Protein AF-A0A2V9HMX5-F1 (afdb_monomer_lite)

Radius of gyr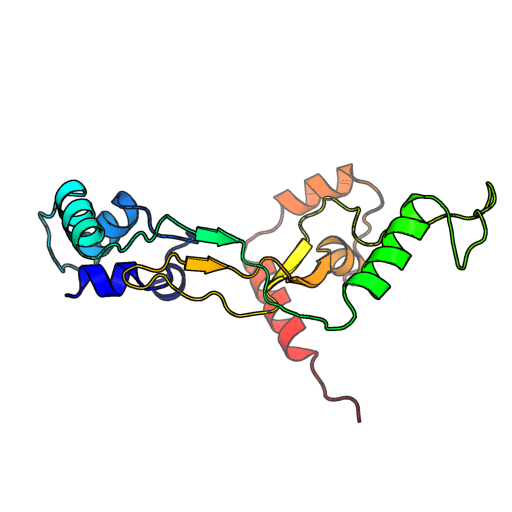ation: 23.07 Å; chains: 1; bounding box: 50×45×62 Å

Structure (mmCIF, N/CA/C/O backbone):
data_AF-A0A2V9HMX5-F1
#
_entry.id   AF-A0A2V9HMX5-F1
#
loop_
_atom_site.group_PDB
_atom_site.id
_atom_site.type_symbol
_atom_site.label_atom_id
_atom_site.label_alt_id
_atom_site.label_comp_id
_atom_site.label_asym_id
_atom_site.label_entity_id
_atom_site.label_seq_id
_atom_site.pdbx_PDB_ins_code
_atom_site.Cartn_x
_atom_site.Cartn_y
_atom_site.Cartn_z
_atom_site.occupancy
_atom_site.B_iso_or_equiv
_atom_site.auth_seq_id
_atom_site.auth_comp_id
_atom_site.auth_asym_id
_atom_site.auth_atom_id
_atom_site.pdbx_PDB_model_num
ATOM 1 N N . MET A 1 1 ? -20.541 -5.954 16.315 1.00 63.75 1 MET A N 1
ATOM 2 C CA . MET A 1 1 ? -20.758 -5.490 14.924 1.00 63.75 1 MET A CA 1
ATOM 3 C C . MET A 1 1 ? -19.915 -4.265 14.569 1.00 63.75 1 MET A C 1
ATOM 5 O O . MET A 1 1 ? -19.175 -4.329 13.599 1.00 63.75 1 MET A O 1
ATOM 9 N N . GLN A 1 2 ? -19.938 -3.185 15.357 1.00 82.38 2 GLN A N 1
ATOM 10 C CA . GLN A 1 2 ? -19.305 -1.912 14.967 1.00 82.38 2 GLN A CA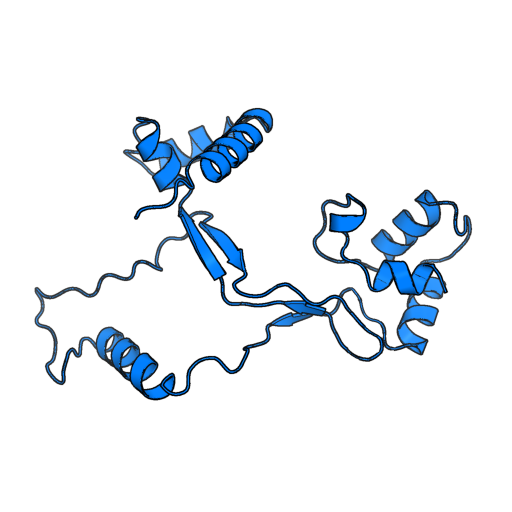 1
ATOM 11 C C . GLN A 1 2 ? -17.765 -1.933 14.898 1.00 82.38 2 GLN A C 1
ATOM 13 O O . GLN A 1 2 ? -17.194 -1.386 13.963 1.00 82.38 2 GLN A O 1
ATOM 18 N N . VAL A 1 3 ? -17.084 -2.644 15.808 1.00 85.56 3 VAL A N 1
ATOM 19 C CA . VAL A 1 3 ? -15.610 -2.794 15.782 1.00 85.56 3 VAL A CA 1
ATOM 20 C C . VAL A 1 3 ? -15.120 -3.462 14.490 1.00 85.56 3 VAL A C 1
ATOM 22 O O . VAL A 1 3 ? -14.138 -3.026 13.898 1.00 85.56 3 VAL A O 1
ATOM 25 N N . LYS A 1 4 ? -15.833 -4.494 14.023 1.00 87.75 4 LYS A N 1
ATOM 26 C CA . LYS A 1 4 ? -15.512 -5.221 12.785 1.00 87.75 4 LYS A CA 1
ATOM 27 C C . LYS A 1 4 ? -15.710 -4.334 11.550 1.00 87.75 4 LYS A C 1
ATOM 29 O O . LYS A 1 4 ? -14.880 -4.358 10.651 1.00 87.75 4 LYS A O 1
ATOM 34 N N . ALA A 1 5 ? -16.750 -3.497 11.540 1.00 87.25 5 ALA A N 1
ATOM 35 C CA . ALA A 1 5 ? -16.976 -2.532 10.465 1.00 87.25 5 ALA A CA 1
ATOM 36 C C . ALA A 1 5 ? -15.841 -1.497 10.366 1.00 87.25 5 ALA A C 1
ATOM 38 O O . ALA A 1 5 ? -15.332 -1.258 9.276 1.00 87.25 5 ALA A O 1
ATOM 39 N N . ILE A 1 6 ? -15.384 -0.952 11.501 1.00 88.81 6 ILE A N 1
ATOM 40 C CA . ILE A 1 6 ? -14.250 -0.009 11.547 1.00 88.81 6 ILE A CA 1
ATOM 41 C C . ILE A 1 6 ? -12.959 -0.682 11.058 1.00 88.81 6 ILE A C 1
ATOM 43 O O . ILE A 1 6 ? -12.192 -0.089 10.304 1.00 88.81 6 ILE A O 1
ATOM 47 N N . ALA A 1 7 ? -12.733 -1.940 11.441 1.00 88.94 7 ALA A N 1
ATOM 48 C CA . ALA A 1 7 ? -11.577 -2.721 11.004 1.00 88.94 7 ALA A CA 1
ATOM 49 C C . ALA A 1 7 ? -11.528 -2.931 9.475 1.00 88.94 7 ALA A C 1
ATOM 51 O O . ALA A 1 7 ? -10.442 -3.036 8.901 1.00 88.94 7 ALA A O 1
ATOM 52 N N . CYS A 1 8 ? -12.692 -2.974 8.823 1.00 87.94 8 CYS A N 1
ATOM 53 C CA . CYS A 1 8 ? -12.845 -3.092 7.371 1.00 87.94 8 CYS A CA 1
ATOM 54 C C . CYS A 1 8 ? -12.879 -1.733 6.644 1.00 87.94 8 CYS A C 1
ATOM 56 O O . CYS A 1 8 ? -13.122 -1.694 5.436 1.00 87.94 8 CYS A O 1
ATOM 58 N N . GLU A 1 9 ? -12.628 -0.628 7.349 1.00 87.62 9 GLU A N 1
ATOM 59 C CA . GLU A 1 9 ? -12.599 0.724 6.796 1.00 87.62 9 GLU A CA 1
ATOM 60 C C . GLU A 1 9 ? -11.160 1.247 6.659 1.00 87.62 9 GLU A C 1
ATOM 62 O O . GLU A 1 9 ? -10.259 0.862 7.412 1.00 87.62 9 GLU A O 1
ATOM 67 N N . PHE A 1 10 ? -10.918 2.143 5.699 1.00 86.38 10 PHE A N 1
ATOM 68 C CA . PHE A 1 10 ? -9.613 2.796 5.578 1.00 86.38 10 PHE A CA 1
ATOM 69 C C . PHE A 1 10 ? -9.400 3.806 6.711 1.00 86.38 10 PHE A C 1
ATOM 71 O O . PHE A 1 10 ? -10.251 4.678 6.896 1.00 86.38 10 PHE A O 1
ATOM 78 N N . PRO A 1 11 ? -8.244 3.800 7.404 1.00 88.69 11 PRO A N 1
ATOM 79 C CA . PRO A 1 11 ? -8.015 4.754 8.489 1.00 88.69 11 PRO A CA 1
ATOM 80 C C . PRO A 1 11 ? -8.088 6.224 8.051 1.00 88.69 11 PRO A C 1
ATOM 82 O O . PRO A 1 11 ? -8.538 7.083 8.805 1.00 88.69 11 PRO A O 1
ATOM 85 N N . SER A 1 12 ? -7.737 6.522 6.798 1.00 86.12 12 SER A N 1
ATOM 86 C CA . SER A 1 12 ? -7.855 7.870 6.235 1.00 86.12 12 SER A CA 1
ATOM 87 C C . SER A 1 12 ? -9.296 8.391 6.188 1.00 86.12 12 SER A C 1
ATOM 89 O O . SER A 1 12 ? -9.500 9.599 6.271 1.00 86.12 12 SER A O 1
ATOM 91 N N . ARG A 1 13 ? -10.305 7.512 6.097 1.00 85.38 13 ARG A N 1
ATOM 92 C CA . ARG A 1 13 ? -11.726 7.906 6.126 1.00 85.38 13 ARG A CA 1
ATOM 93 C C . ARG A 1 13 ? -12.200 8.321 7.515 1.00 85.38 13 ARG A C 1
ATOM 95 O O . ARG A 1 13 ? -13.185 9.040 7.613 1.00 85.38 13 ARG A O 1
ATOM 102 N N . VAL A 1 14 ? -11.480 7.925 8.563 1.00 83.31 14 VAL A N 1
ATOM 103 C CA . VAL A 1 14 ? -11.732 8.357 9.947 1.00 83.31 14 VAL A CA 1
ATOM 104 C C . VAL A 1 14 ? -10.713 9.397 10.432 1.00 83.31 14 VAL A C 1
ATOM 106 O O . VAL A 1 14 ? -10.593 9.639 11.629 1.00 83.31 14 VAL A O 1
ATOM 109 N N . GLY A 1 15 ? -9.960 10.011 9.509 1.00 83.81 15 GLY A N 1
ATOM 110 C CA . GLY A 1 15 ? -8.994 11.072 9.814 1.00 83.81 15 GLY A CA 1
ATOM 111 C C . GLY A 1 15 ? -7.684 10.595 10.449 1.00 83.81 15 GLY A C 1
ATOM 112 O O . GLY A 1 15 ? -6.895 11.420 10.904 1.00 83.81 15 GLY A O 1
ATOM 113 N N . ALA A 1 16 ? -7.423 9.286 10.484 1.00 86.38 16 ALA A N 1
ATOM 114 C CA . ALA A 1 16 ? -6.183 8.759 11.034 1.00 86.38 16 ALA A CA 1
ATOM 115 C C . ALA A 1 16 ? -5.010 8.893 10.036 1.00 86.38 16 ALA A C 1
ATOM 117 O O . ALA A 1 16 ? -5.194 8.677 8.834 1.00 86.38 16 ALA A O 1
ATOM 118 N N . PRO A 1 17 ? -3.786 9.208 10.508 1.00 84.75 17 PRO A N 1
ATOM 119 C CA . PRO A 1 17 ? -2.634 9.482 9.642 1.00 84.75 17 PRO A CA 1
ATOM 120 C C . PRO A 1 17 ? -1.945 8.220 9.099 1.00 84.75 17 PRO A C 1
ATOM 122 O O . PRO A 1 17 ? -1.015 8.314 8.298 1.00 84.75 17 PRO A O 1
ATOM 125 N N . PHE A 1 18 ? -2.355 7.033 9.542 1.00 85.38 18 PHE A N 1
ATOM 126 C CA . PHE A 1 18 ? -1.764 5.763 9.132 1.00 85.38 18 PHE A CA 1
ATOM 127 C C . PHE A 1 18 ? -2.524 5.125 7.967 1.00 85.38 18 PHE A C 1
ATOM 129 O O . PHE A 1 18 ? -3.698 5.369 7.719 1.00 85.38 18 PHE A O 1
ATOM 136 N N . SER A 1 19 ? -1.826 4.274 7.216 1.00 82.25 19 SER A N 1
ATOM 137 C CA . SER A 1 19 ? -2.388 3.619 6.026 1.00 82.25 19 SER A CA 1
ATOM 138 C C . SER A 1 19 ? -3.241 2.389 6.343 1.00 82.25 19 SER A C 1
ATOM 140 O O . SER A 1 19 ? -4.014 1.952 5.492 1.00 82.25 19 SER A O 1
ATOM 142 N N . ARG A 1 20 ? -3.085 1.811 7.538 1.00 86.00 20 ARG A N 1
ATOM 143 C CA . ARG A 1 20 ? -3.696 0.542 7.950 1.00 86.00 20 ARG A CA 1
ATOM 144 C C . ARG A 1 20 ? -3.896 0.497 9.458 1.00 86.00 20 ARG A C 1
ATOM 146 O O . ARG A 1 20 ? -3.155 1.156 10.174 1.00 86.00 20 ARG A O 1
ATOM 153 N N . TRP A 1 21 ? -4.835 -0.324 9.914 1.00 90.25 21 TRP A N 1
ATOM 154 C CA . TRP A 1 21 ? -5.048 -0.570 11.337 1.00 90.25 21 TRP A CA 1
ATOM 155 C C . TRP A 1 21 ? -4.093 -1.642 11.866 1.00 90.25 21 TRP A C 1
ATOM 157 O O . TRP A 1 21 ? -4.113 -2.787 11.402 1.00 90.25 21 TRP A O 1
ATOM 167 N N . SER A 1 22 ? -3.313 -1.313 12.889 1.00 90.19 22 SER A N 1
ATOM 168 C CA . SER A 1 22 ? -2.878 -2.298 13.882 1.00 90.19 22 SER A CA 1
ATOM 169 C C . SER A 1 22 ? -3.992 -2.570 14.900 1.00 90.19 22 SER A C 1
ATOM 171 O O . SER A 1 22 ? -4.952 -1.806 15.021 1.00 90.19 22 SER A O 1
ATOM 173 N N . VAL A 1 23 ? -3.863 -3.659 15.664 1.00 90.56 23 VAL A N 1
ATOM 174 C CA . VAL A 1 23 ? -4.809 -3.978 16.749 1.00 90.56 23 VAL A CA 1
ATOM 175 C C . VAL A 1 23 ? -4.839 -2.857 17.793 1.00 90.56 23 VAL A C 1
ATOM 177 O O . VAL A 1 23 ? -5.918 -2.464 18.227 1.00 90.56 23 VAL A O 1
ATOM 180 N N . ALA A 1 24 ? -3.673 -2.312 18.149 1.00 90.12 24 ALA A N 1
ATOM 181 C CA . ALA A 1 24 ? -3.553 -1.259 19.154 1.00 90.12 24 ALA A CA 1
ATOM 182 C C . ALA A 1 24 ? -4.153 0.074 18.677 1.00 90.12 24 ALA A C 1
ATOM 184 O O . ALA A 1 24 ? -4.873 0.738 19.426 1.00 90.12 24 ALA A O 1
ATOM 185 N N . GLU A 1 25 ? -3.912 0.461 17.419 1.00 91.25 25 GLU A N 1
ATOM 186 C CA . GLU A 1 25 ? -4.518 1.663 16.827 1.00 91.25 25 GLU A CA 1
ATOM 187 C C . GLU A 1 25 ? -6.038 1.527 16.729 1.00 91.25 25 GLU A C 1
ATOM 189 O O . GLU A 1 25 ? -6.763 2.456 17.088 1.00 91.25 25 GLU A O 1
ATOM 194 N N . LEU A 1 26 ? -6.529 0.356 16.307 1.00 89.94 26 LEU A N 1
ATOM 195 C CA . LEU A 1 26 ? -7.960 0.077 16.245 1.00 89.94 26 LEU A CA 1
ATOM 196 C C . LEU A 1 26 ? -8.591 0.123 17.640 1.00 89.94 26 LEU A C 1
ATOM 198 O O . LEU A 1 26 ? -9.631 0.751 17.815 1.00 89.94 26 LEU A O 1
ATOM 202 N N . GLY A 1 27 ? -7.954 -0.488 18.642 1.00 90.00 27 GLY A N 1
ATOM 203 C CA . GLY A 1 27 ? -8.415 -0.438 20.030 1.00 90.00 27 GLY A CA 1
ATOM 204 C C . GLY A 1 27 ? -8.451 0.982 20.583 1.00 90.00 27 GLY A C 1
ATOM 205 O O . GLY A 1 27 ? -9.428 1.381 21.214 1.00 90.00 27 GLY A O 1
ATOM 206 N N . SER A 1 28 ? -7.430 1.780 20.278 1.00 89.06 28 SER A N 1
ATOM 207 C CA . SER A 1 28 ? -7.364 3.186 20.685 1.00 89.06 28 SER A CA 1
ATOM 208 C C . SER A 1 28 ? -8.464 4.018 20.024 1.00 89.06 28 SER A C 1
ATOM 210 O O . SER A 1 28 ? -9.127 4.798 20.705 1.00 89.06 28 SER A O 1
ATOM 212 N N . HIS A 1 29 ? -8.724 3.802 18.733 1.00 89.56 29 HIS A N 1
ATOM 213 C CA . HIS A 1 29 ? -9.796 4.483 18.008 1.00 89.56 29 HIS A CA 1
ATOM 214 C C . HIS A 1 29 ? -11.190 4.076 18.508 1.00 89.56 29 HIS A C 1
ATOM 216 O O . HIS A 1 29 ? -12.025 4.934 18.771 1.00 89.56 29 HIS A O 1
ATOM 222 N N . VAL A 1 30 ? -11.433 2.782 18.734 1.00 88.94 30 VAL A N 1
ATOM 223 C CA . VAL A 1 30 ? -12.706 2.270 19.274 1.00 88.94 30 VAL A CA 1
ATOM 224 C C . VAL A 1 30 ? -12.995 2.832 20.671 1.00 88.94 30 VAL A C 1
ATOM 226 O O . VAL A 1 30 ? -14.141 3.193 20.954 1.00 88.94 30 VAL A O 1
ATOM 229 N N . ARG A 1 31 ? -11.970 2.945 21.529 1.00 88.56 31 ARG A N 1
ATOM 230 C CA . ARG A 1 31 ? -12.082 3.600 22.844 1.00 88.56 31 ARG A CA 1
ATOM 231 C C . ARG A 1 31 ? -12.388 5.093 22.700 1.00 88.56 31 ARG A C 1
ATOM 233 O O . ARG A 1 31 ? -13.291 5.583 23.371 1.00 88.56 31 ARG A O 1
ATOM 240 N N . ALA A 1 32 ? -11.700 5.794 21.797 1.00 86.12 32 ALA A N 1
ATOM 241 C CA . ALA A 1 32 ? -11.929 7.217 21.533 1.00 86.12 32 ALA A CA 1
ATOM 242 C C . ALA A 1 32 ? -13.337 7.508 20.981 1.00 86.12 32 ALA A C 1
ATOM 244 O O . ALA A 1 32 ? -13.934 8.521 21.330 1.00 86.12 32 ALA A O 1
ATOM 245 N N . CYS A 1 33 ? -13.907 6.600 20.184 1.00 83.31 33 CYS A N 1
ATOM 246 C CA . CYS A 1 33 ? -15.291 6.689 19.711 1.00 83.31 33 CYS A CA 1
ATOM 247 C C . CYS A 1 33 ? -16.342 6.376 20.794 1.00 83.31 33 CYS A C 1
ATOM 249 O O . CYS A 1 33 ? -17.533 6.386 20.494 1.00 83.31 33 CYS A O 1
ATOM 251 N N . GLY A 1 34 ? -15.934 6.048 22.027 1.00 80.12 34 GLY A N 1
ATOM 252 C CA . GLY A 1 34 ? -16.848 5.751 23.133 1.00 80.12 34 GLY A CA 1
ATOM 253 C C . GLY A 1 34 ? -17.621 4.438 22.983 1.00 80.12 34 GLY A C 1
ATOM 254 O O . GLY A 1 34 ? -18.539 4.182 23.754 1.00 80.12 34 GLY A O 1
ATOM 255 N N . LEU A 1 35 ? -17.256 3.586 22.017 1.00 76.12 35 LEU A N 1
ATOM 256 C CA . LEU A 1 35 ? -17.971 2.335 21.745 1.00 76.12 35 LEU A CA 1
ATOM 257 C C . LEU A 1 35 ? -17.821 1.332 22.891 1.00 76.12 35 LEU A C 1
ATOM 259 O O . LEU A 1 35 ? -18.748 0.587 23.185 1.00 76.12 35 LEU A O 1
ATOM 263 N N . THR A 1 36 ? -16.654 1.321 23.537 1.00 70.12 36 THR A N 1
ATOM 264 C CA . THR A 1 36 ? -16.356 0.461 24.690 1.00 70.12 36 THR A CA 1
ATOM 265 C C . THR A 1 36 ? -15.106 0.969 25.403 1.00 70.12 36 THR A C 1
ATOM 267 O O . THR A 1 36 ? -14.027 0.964 24.815 1.00 70.12 36 THR A O 1
ATOM 270 N N . ALA A 1 37 ? -15.230 1.361 26.673 1.00 64.06 37 ALA A N 1
ATOM 271 C CA . ALA A 1 37 ? -14.130 1.938 27.452 1.00 64.06 37 ALA A CA 1
ATOM 272 C C . ALA A 1 37 ? -13.098 0.906 27.961 1.00 64.06 37 ALA A C 1
ATOM 274 O O . ALA A 1 37 ? -11.955 1.269 28.220 1.00 64.06 37 ALA A O 1
ATOM 275 N N . SER A 1 38 ? -13.474 -0.374 28.084 1.00 72.62 38 SER A N 1
ATOM 276 C CA . SER A 1 38 ? -12.680 -1.404 28.783 1.00 72.62 38 SER A CA 1
ATOM 277 C C . SER A 1 38 ? -12.200 -2.571 27.913 1.00 72.62 38 SER A C 1
ATOM 279 O O . SER A 1 38 ? -11.688 -3.558 28.440 1.00 72.62 38 SER A O 1
ATOM 281 N N . LEU A 1 39 ? -12.352 -2.505 26.585 1.00 78.88 39 LEU A N 1
ATOM 282 C CA . LEU A 1 39 ? -11.907 -3.609 25.735 1.00 78.88 39 LEU A CA 1
ATOM 283 C C . LEU A 1 39 ? -10.383 -3.695 25.675 1.00 78.88 39 LEU A C 1
ATOM 285 O O . LEU A 1 39 ? -9.693 -2.723 25.350 1.00 78.88 39 LEU A O 1
ATOM 289 N N . SER A 1 40 ? -9.882 -4.902 25.933 1.00 86.75 40 SER A N 1
ATOM 290 C CA . SER A 1 40 ? -8.493 -5.251 25.688 1.00 86.75 40 SER A CA 1
ATOM 291 C C . SER A 1 40 ? -8.241 -5.460 24.197 1.00 86.75 40 SER A C 1
ATOM 293 O O . SER A 1 40 ? -9.071 -6.009 23.464 1.00 86.75 40 SER A O 1
ATOM 295 N N . ASP A 1 41 ? -7.036 -5.110 23.765 1.00 88.06 41 ASP A N 1
ATOM 296 C CA . ASP A 1 41 ? -6.561 -5.336 22.401 1.00 88.06 41 ASP A CA 1
ATOM 297 C C . ASP A 1 41 ? -6.606 -6.837 22.034 1.00 88.06 41 ASP A C 1
ATOM 299 O O . ASP A 1 41 ? -6.932 -7.203 20.906 1.00 88.06 41 ASP A O 1
ATOM 303 N N . THR A 1 42 ? -6.393 -7.728 23.011 1.00 90.00 42 THR A N 1
ATOM 304 C CA . THR A 1 42 ? -6.532 -9.186 22.847 1.00 90.00 42 THR A CA 1
ATOM 305 C C . THR A 1 42 ? -7.961 -9.622 22.527 1.00 90.00 42 THR A C 1
ATOM 307 O O . THR A 1 42 ? -8.159 -10.535 21.724 1.00 90.00 42 THR A O 1
ATOM 310 N N . THR A 1 43 ? -8.969 -8.961 23.101 1.00 90.69 43 THR A N 1
ATOM 311 C CA . THR A 1 43 ? -10.380 -9.254 22.813 1.00 90.69 43 THR A CA 1
ATOM 312 C C . THR A 1 43 ? -10.741 -8.822 21.399 1.00 90.69 43 THR A C 1
ATOM 314 O O . THR A 1 43 ? -11.378 -9.581 20.669 1.00 90.69 43 THR A O 1
ATOM 317 N N . ILE A 1 44 ? -10.270 -7.642 20.988 1.00 90.00 44 ILE A N 1
ATOM 318 C CA . ILE A 1 44 ? -10.439 -7.142 19.621 1.00 90.00 44 ILE A CA 1
ATOM 319 C C . ILE A 1 44 ? -9.777 -8.100 18.630 1.00 90.00 44 ILE A C 1
ATOM 321 O O . ILE A 1 44 ? -10.415 -8.518 17.666 1.00 90.00 44 ILE A O 1
ATOM 325 N N . TRP A 1 45 ? -8.531 -8.504 18.888 1.00 91.00 45 TRP A N 1
ATOM 326 C CA . TRP A 1 45 ? -7.828 -9.465 18.041 1.00 91.00 45 TRP A CA 1
ATOM 327 C C . TRP A 1 45 ? -8.588 -10.789 17.914 1.00 91.00 45 TRP A C 1
ATOM 329 O O . TRP A 1 45 ? -8.746 -11.281 16.799 1.00 91.00 45 TRP A O 1
ATOM 339 N N . ARG A 1 46 ? -9.116 -11.331 19.021 1.00 92.06 46 ARG A N 1
ATOM 340 C CA . ARG A 1 46 ? -9.906 -12.571 19.011 1.00 92.06 46 ARG A CA 1
ATOM 341 C C . ARG A 1 46 ? -11.146 -12.444 18.124 1.00 92.06 46 ARG A C 1
ATOM 343 O O . ARG A 1 46 ? -11.331 -13.279 17.246 1.00 92.06 46 ARG A O 1
ATOM 350 N N . TRP A 1 47 ? -11.933 -11.378 18.285 1.00 91.69 47 TRP A N 1
ATOM 351 C CA . TRP A 1 47 ? 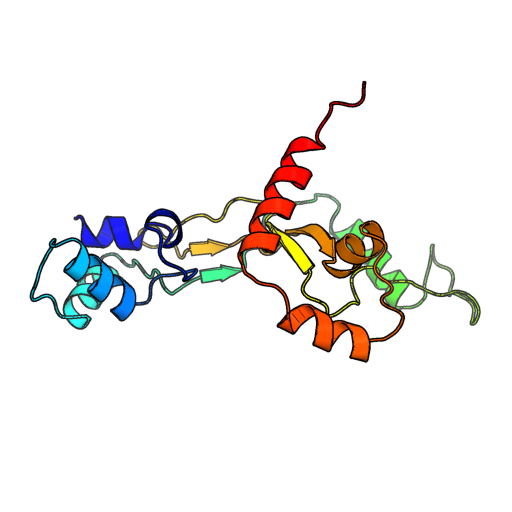-13.123 -11.141 17.456 1.00 91.69 47 TRP A CA 1
ATOM 352 C C . TRP A 1 47 ? -12.803 -10.978 15.972 1.00 91.69 47 TRP A C 1
ATOM 354 O O . TRP A 1 47 ? -13.580 -11.409 15.123 1.00 91.69 47 TRP A O 1
ATOM 364 N N . LEU A 1 48 ? -11.689 -10.319 15.650 1.00 91.50 48 LEU A N 1
ATOM 365 C CA . LEU A 1 48 ? -11.243 -10.174 14.268 1.00 91.50 48 LEU A CA 1
ATOM 366 C C . LEU A 1 48 ? -10.766 -11.513 13.698 1.00 91.50 48 LEU A C 1
ATOM 368 O O . LEU A 1 48 ? -11.073 -11.833 12.553 1.00 91.50 48 LEU A O 1
ATOM 372 N N . ASN A 1 49 ? -10.054 -12.311 14.495 1.00 90.56 49 ASN A N 1
ATOM 373 C CA . ASN A 1 49 ? -9.543 -13.606 14.069 1.00 90.56 49 ASN A CA 1
ATOM 374 C C . ASN A 1 49 ? -10.662 -14.638 13.851 1.00 90.56 49 ASN A C 1
ATOM 376 O O . ASN A 1 49 ? -10.571 -15.397 12.890 1.00 90.56 49 ASN A O 1
ATOM 380 N N . GLU A 1 50 ? -11.711 -14.632 14.681 1.00 92.06 50 GLU A N 1
ATOM 381 C CA . GLU A 1 50 ? -12.914 -15.469 14.502 1.00 92.06 50 GLU A CA 1
ATOM 382 C C . GLU A 1 50 ? -13.570 -15.263 13.127 1.00 92.06 50 GLU A C 1
ATOM 384 O O . GLU A 1 50 ? -13.989 -16.229 12.496 1.00 92.06 50 GLU A O 1
ATOM 389 N N . ASP A 1 51 ? -13.563 -14.031 12.614 1.00 89.00 51 ASP A N 1
ATOM 390 C CA . ASP A 1 51 ? -14.135 -13.689 11.303 1.00 89.00 51 ASP A CA 1
ATOM 391 C C . ASP A 1 51 ? -13.086 -13.642 10.177 1.00 89.00 51 ASP A C 1
ATOM 393 O O . ASP A 1 51 ? -13.359 -13.160 9.074 1.00 89.00 51 ASP A O 1
ATOM 397 N N . ALA A 1 52 ? -11.855 -14.087 10.449 1.00 89.69 52 ALA A N 1
ATOM 398 C CA . ALA A 1 52 ? -10.721 -13.986 9.532 1.00 89.69 52 ALA A CA 1
ATOM 399 C C . ALA A 1 52 ? -10.486 -12.559 8.976 1.00 89.69 52 ALA A C 1
ATOM 401 O O . ALA A 1 52 ? -10.029 -12.385 7.844 1.00 89.69 52 ALA A O 1
ATOM 402 N N . ILE A 1 53 ? -10.773 -11.524 9.772 1.00 90.38 53 ILE A N 1
ATOM 403 C CA . ILE A 1 53 ? -10.525 -10.117 9.443 1.00 90.38 53 ILE A CA 1
ATOM 404 C C . ILE A 1 53 ? -9.120 -9.756 9.924 1.00 90.38 53 ILE A C 1
ATOM 406 O O . ILE A 1 53 ? -8.805 -9.846 11.109 1.00 90.38 53 ILE A O 1
ATOM 410 N N . ARG A 1 54 ? -8.243 -9.335 9.009 1.00 89.88 54 ARG A N 1
ATOM 411 C CA . ARG A 1 54 ? -6.845 -8.997 9.332 1.00 89.88 54 ARG A CA 1
ATOM 412 C C . ARG A 1 54 ? -6.459 -7.649 8.721 1.00 89.88 54 ARG A C 1
ATOM 414 O O . ARG A 1 54 ? -5.808 -7.623 7.680 1.00 89.88 54 ARG A O 1
ATOM 421 N N . PRO A 1 55 ? -6.832 -6.521 9.351 1.00 86.31 55 PRO A N 1
ATOM 422 C CA . PRO A 1 55 ? -6.616 -5.176 8.805 1.00 86.31 55 PRO A CA 1
ATOM 423 C C . PRO A 1 55 ? -5.145 -4.804 8.570 1.00 86.31 55 PRO A C 1
ATOM 425 O O . PRO A 1 55 ? -4.838 -3.957 7.736 1.00 86.31 55 PRO A O 1
ATOM 428 N N . TRP A 1 56 ? -4.233 -5.451 9.297 1.00 86.75 56 TRP A N 1
ATOM 429 C CA . TRP A 1 56 ? -2.787 -5.288 9.151 1.00 86.75 56 TRP A CA 1
ATOM 430 C C . TRP A 1 56 ? -2.193 -6.108 7.997 1.00 86.75 56 TRP A C 1
ATOM 432 O O . TRP A 1 56 ? -1.061 -5.844 7.583 1.00 86.75 56 TRP A O 1
ATOM 442 N N . GLN A 1 57 ? -2.918 -7.103 7.476 1.00 86.69 57 GLN A N 1
ATOM 443 C CA . GLN A 1 57 ? -2.466 -7.906 6.344 1.00 86.69 57 GLN A CA 1
ATOM 444 C C . GLN A 1 57 ? -2.866 -7.245 5.026 1.00 86.69 57 GLN A C 1
ATOM 446 O O . GLN A 1 57 ? -4.020 -6.889 4.800 1.00 86.69 57 GLN A O 1
ATOM 451 N N . HIS A 1 58 ? -1.891 -7.123 4.133 1.00 79.19 58 HIS A N 1
ATOM 452 C CA . HIS A 1 58 ? -2.096 -6.670 2.767 1.00 79.19 58 HIS A CA 1
ATOM 453 C C . HIS A 1 58 ? -1.241 -7.521 1.838 1.00 79.19 58 HIS A C 1
ATOM 455 O O . HIS A 1 58 ? -0.183 -8.016 2.233 1.00 79.19 58 HIS A O 1
ATOM 461 N N . CYS A 1 59 ? -1.688 -7.657 0.597 1.00 76.50 59 CYS A N 1
ATOM 462 C CA . CYS A 1 59 ? -0.858 -8.187 -0.469 1.00 76.50 59 CYS A CA 1
ATOM 463 C C . CYS A 1 59 ? -0.795 -7.184 -1.620 1.00 76.50 59 CYS A C 1
ATOM 465 O O . CYS A 1 59 ? -1.782 -6.524 -1.967 1.00 76.50 59 CYS A O 1
ATOM 467 N N . CYS A 1 60 ? 0.394 -7.061 -2.205 1.00 75.69 60 CYS A N 1
ATOM 468 C CA . CYS A 1 60 ? 0.532 -6.461 -3.521 1.00 75.69 60 CYS A CA 1
ATOM 469 C C . CYS A 1 60 ? -0.111 -7.421 -4.518 1.00 75.69 60 CYS A C 1
ATOM 471 O O . CYS A 1 60 ? 0.229 -8.604 -4.549 1.00 75.69 60 CYS A O 1
ATOM 473 N N . TRP A 1 61 ? -1.047 -6.914 -5.311 1.00 74.88 61 TRP A N 1
ATOM 474 C CA . TRP A 1 61 ? -1.750 -7.713 -6.303 1.00 74.88 61 TRP A CA 1
ATOM 475 C C . TRP A 1 61 ? -1.524 -7.136 -7.695 1.00 74.88 61 TRP A C 1
ATOM 477 O O . TRP A 1 61 ? -1.564 -5.919 -7.890 1.00 74.88 61 TRP A O 1
ATOM 487 N N . ILE A 1 62 ? -1.286 -8.015 -8.664 1.00 71.56 62 ILE A N 1
ATOM 488 C CA . ILE A 1 62 ? -1.180 -7.652 -10.075 1.00 71.56 62 ILE A CA 1
ATOM 489 C C . ILE A 1 62 ? -2.533 -7.946 -10.709 1.00 71.56 62 ILE A C 1
ATOM 491 O O . ILE A 1 62 ? -2.953 -9.098 -10.799 1.00 71.56 62 ILE A O 1
ATOM 495 N N . PHE A 1 63 ? -3.230 -6.902 -11.148 1.00 67.50 63 PHE A N 1
ATOM 496 C CA . PHE A 1 63 ? -4.422 -7.090 -11.964 1.00 67.50 63 PHE A CA 1
ATOM 497 C C . PHE A 1 63 ? -4.008 -7.580 -13.362 1.00 67.50 63 PHE A C 1
ATOM 499 O O . PHE A 1 63 ? -3.071 -7.012 -13.938 1.00 67.50 63 PHE A O 1
ATOM 506 N N . PRO A 1 64 ? -4.675 -8.604 -13.929 1.00 65.31 64 PRO A N 1
ATOM 507 C CA . PRO A 1 64 ? -4.469 -8.987 -15.323 1.00 65.31 64 PRO A CA 1
ATOM 508 C C . PRO A 1 64 ? -4.837 -7.788 -16.201 1.00 65.31 64 PRO A C 1
ATOM 510 O O . PRO A 1 64 ? -5.959 -7.290 -16.124 1.00 65.31 64 PRO A O 1
ATOM 513 N N . ARG A 1 65 ? -3.871 -7.253 -16.953 1.00 66.81 65 ARG A N 1
ATOM 514 C CA . ARG A 1 65 ? -3.956 -5.873 -17.469 1.00 66.81 65 ARG A CA 1
ATOM 515 C C . ARG A 1 65 ? -3.793 -5.719 -18.965 1.00 66.81 65 ARG A C 1
ATOM 517 O O . ARG A 1 65 ? -4.381 -4.808 -19.535 1.00 66.81 65 ARG A O 1
ATOM 524 N N . ASP A 1 66 ? -2.959 -6.540 -19.587 1.00 76.62 66 ASP A N 1
ATOM 525 C CA . ASP A 1 66 ? -2.560 -6.310 -20.968 1.00 76.62 66 ASP A CA 1
ATOM 526 C C . ASP A 1 66 ? -2.420 -7.638 -21.711 1.00 76.62 66 ASP A C 1
ATOM 528 O O . ASP A 1 66 ? -1.488 -8.392 -21.417 1.00 76.62 66 ASP A O 1
ATOM 532 N N . PRO A 1 67 ? -3.300 -7.919 -22.689 1.00 84.88 67 PRO A N 1
ATOM 533 C CA . PRO A 1 67 ? -3.175 -9.093 -23.549 1.00 84.88 67 PRO A CA 1
ATOM 534 C C . PRO A 1 67 ? -1.821 -9.182 -24.271 1.00 84.88 67 PRO A C 1
ATOM 536 O O . PRO A 1 67 ? -1.421 -10.260 -24.690 1.00 84.88 67 PRO A O 1
ATOM 539 N N . HIS A 1 68 ? -1.093 -8.066 -24.392 1.00 85.38 68 HIS A N 1
ATOM 540 C CA . HIS A 1 68 ? 0.199 -7.979 -25.075 1.00 85.38 68 HIS A CA 1
ATOM 541 C C . HIS A 1 68 ? 1.379 -7.819 -24.104 1.00 85.38 68 HIS A C 1
ATOM 543 O O . HIS A 1 68 ? 2.441 -7.336 -24.511 1.00 85.38 68 HIS A O 1
ATOM 549 N N . PHE A 1 69 ? 1.207 -8.167 -22.821 1.00 84.19 69 PHE A N 1
ATOM 550 C CA . PHE A 1 69 ? 2.237 -7.996 -21.791 1.00 84.19 69 PHE A CA 1
ATOM 551 C C . PHE A 1 69 ? 3.580 -8.605 -22.205 1.00 84.19 69 PHE A C 1
ATOM 553 O O . PHE A 1 69 ? 4.594 -7.914 -22.169 1.00 84.19 69 PHE A O 1
ATOM 560 N N . GLU A 1 70 ? 3.575 -9.857 -22.662 1.00 85.81 70 GLU A N 1
ATOM 561 C CA . GLU A 1 70 ? 4.783 -10.583 -23.064 1.00 85.81 70 GLU A CA 1
ATOM 562 C C . GLU A 1 70 ? 5.548 -9.848 -24.175 1.00 85.81 70 GLU A C 1
ATOM 564 O O . GLU A 1 70 ? 6.733 -9.546 -24.036 1.00 85.81 70 GLU A O 1
ATOM 569 N N . SER A 1 71 ? 4.844 -9.443 -25.236 1.00 88.12 71 SER A N 1
ATOM 570 C CA . SER A 1 71 ? 5.433 -8.698 -26.355 1.00 88.12 71 SER A CA 1
ATOM 571 C C . SER A 1 71 ? 6.003 -7.336 -25.926 1.00 88.12 71 SER A C 1
ATOM 573 O O . SER A 1 71 ? 7.048 -6.892 -26.413 1.00 88.12 71 SER A O 1
ATOM 575 N N . LYS A 1 72 ? 5.342 -6.639 -24.994 1.00 87.25 72 LYS A N 1
ATOM 576 C CA . LYS A 1 72 ? 5.840 -5.364 -24.454 1.00 87.25 72 LYS A CA 1
ATOM 577 C C . LYS A 1 72 ? 7.045 -5.564 -23.534 1.00 87.25 72 LYS A C 1
ATOM 579 O O . LYS A 1 72 ? 7.998 -4.794 -23.644 1.00 87.25 72 LYS A O 1
ATOM 584 N N . ALA A 1 73 ? 7.016 -6.583 -22.679 1.00 87.12 73 ALA A N 1
ATOM 585 C CA . ALA A 1 73 ? 8.097 -6.915 -21.759 1.00 87.12 73 ALA A CA 1
ATOM 586 C C . ALA A 1 73 ? 9.368 -7.329 -22.510 1.00 87.12 73 ALA A C 1
ATOM 588 O O . ALA A 1 73 ? 10.443 -6.828 -22.185 1.00 87.12 73 ALA A O 1
ATOM 589 N N . GLY A 1 74 ? 9.242 -8.140 -23.567 1.00 89.19 74 GLY A N 1
ATOM 590 C CA . GLY A 1 74 ? 10.370 -8.549 -24.410 1.00 89.19 74 GLY A CA 1
ATOM 591 C C . GLY A 1 74 ? 11.172 -7.359 -24.942 1.00 89.19 74 GLY A C 1
ATOM 592 O O . GLY A 1 74 ? 12.383 -7.305 -24.769 1.00 89.19 74 GLY A O 1
ATOM 593 N N . ARG A 1 75 ? 10.495 -6.319 -25.450 1.00 89.31 75 ARG A N 1
ATOM 594 C CA . ARG A 1 75 ? 11.167 -5.100 -25.947 1.00 89.31 75 ARG A CA 1
ATOM 595 C C . ARG A 1 75 ? 11.958 -4.350 -24.872 1.00 89.31 75 ARG A C 1
ATOM 597 O O . ARG A 1 75 ? 12.959 -3.716 -25.186 1.00 89.31 75 ARG A O 1
ATOM 604 N N . ILE A 1 76 ? 11.499 -4.375 -23.623 1.00 86.88 76 ILE A N 1
ATOM 605 C CA . ILE A 1 76 ? 12.201 -3.737 -22.500 1.00 86.88 76 ILE A CA 1
ATOM 606 C C . ILE A 1 76 ? 13.413 -4.582 -22.089 1.00 86.88 76 ILE A C 1
ATOM 608 O O . ILE A 1 76 ? 14.486 -4.033 -21.843 1.00 86.88 76 ILE A O 1
ATOM 612 N N . LEU A 1 77 ? 13.261 -5.908 -22.051 1.00 90.06 77 LEU A N 1
ATOM 613 C CA . LEU A 1 77 ? 14.358 -6.836 -21.768 1.00 90.06 77 LEU A CA 1
ATOM 614 C C . LEU A 1 77 ? 15.458 -6.755 -22.833 1.00 90.06 77 LEU A C 1
ATOM 616 O O . LEU A 1 77 ? 16.636 -6.723 -22.476 1.00 90.06 77 LEU A O 1
ATOM 620 N N . ASP A 1 78 ? 15.086 -6.626 -24.107 1.00 91.06 78 ASP A N 1
ATOM 621 C CA . ASP A 1 78 ? 16.025 -6.373 -25.201 1.00 91.06 78 ASP A CA 1
ATOM 622 C C . ASP A 1 78 ? 16.825 -5.091 -24.944 1.00 91.06 78 ASP A C 1
ATOM 624 O O . ASP A 1 78 ? 18.053 -5.103 -25.013 1.00 91.06 78 ASP A O 1
ATOM 628 N N . LEU A 1 79 ? 16.161 -3.995 -24.554 1.00 87.38 79 LEU A N 1
ATOM 629 C CA . LEU A 1 79 ? 16.833 -2.729 -24.250 1.00 87.38 79 LEU A CA 1
ATOM 630 C C . LEU A 1 79 ? 17.831 -2.855 -23.087 1.00 87.38 79 LEU A C 1
ATOM 632 O O . LEU A 1 79 ? 18.921 -2.287 -23.173 1.00 87.38 79 LEU A O 1
ATOM 636 N N . TYR A 1 80 ? 17.521 -3.633 -22.043 1.00 84.69 80 TYR A N 1
ATOM 637 C CA . TYR A 1 80 ? 18.483 -3.930 -20.970 1.00 84.69 80 TYR A CA 1
ATOM 638 C C . TYR A 1 80 ? 19.698 -4.721 -21.465 1.00 84.69 80 TYR A C 1
ATOM 640 O O . TYR A 1 80 ? 20.814 -4.492 -21.001 1.00 84.69 80 TYR A O 1
ATOM 648 N N . GLN A 1 81 ? 19.510 -5.593 -22.454 1.00 89.19 81 GLN A N 1
ATOM 649 C CA . GLN A 1 81 ? 20.595 -6.309 -23.132 1.00 89.19 81 GLN A CA 1
ATOM 650 C C . GLN A 1 81 ? 21.302 -5.462 -24.203 1.00 89.19 81 GLN A C 1
ATOM 652 O O . GLN A 1 81 ? 22.151 -5.973 -24.936 1.00 89.19 81 GLN A O 1
ATOM 657 N N . ARG A 1 82 ? 20.977 -4.165 -24.299 1.00 87.31 82 ARG A N 1
ATOM 658 C CA . ARG A 1 82 ? 21.443 -3.255 -25.354 1.00 87.31 82 ARG A CA 1
ATOM 659 C C . ARG A 1 82 ? 21.079 -3.752 -26.756 1.00 87.31 82 ARG A C 1
ATOM 661 O O . ARG A 1 82 ? 21.864 -3.601 -27.688 1.00 87.31 82 ARG A O 1
ATOM 668 N N . ILE A 1 83 ? 19.898 -4.336 -26.915 1.00 91.69 83 ILE A N 1
ATOM 669 C CA . ILE A 1 83 ? 19.332 -4.771 -28.190 1.00 91.69 83 ILE A CA 1
ATOM 670 C C . ILE A 1 83 ? 18.134 -3.879 -28.516 1.00 91.69 83 ILE A C 1
ATOM 672 O O . ILE A 1 83 ? 17.253 -3.644 -27.693 1.00 91.69 83 ILE A O 1
ATOM 676 N N . TRP A 1 84 ? 18.086 -3.368 -29.741 1.00 89.50 84 TRP A N 1
ATOM 677 C CA . TRP A 1 84 ? 16.953 -2.602 -30.245 1.00 89.50 84 TRP A CA 1
ATOM 678 C C . TRP A 1 84 ? 16.581 -3.097 -31.632 1.00 89.50 84 TRP A C 1
ATOM 680 O O . TRP A 1 84 ? 17.422 -3.090 -32.523 1.00 89.50 84 TRP A O 1
ATOM 690 N N . LYS A 1 85 ? 15.333 -3.540 -31.833 1.00 88.12 85 LYS A N 1
ATOM 691 C CA . LYS A 1 85 ? 14.874 -4.118 -33.114 1.00 88.12 85 LYS A CA 1
ATOM 692 C C . LYS A 1 85 ? 15.826 -5.204 -33.660 1.00 88.12 85 LYS A C 1
ATOM 694 O O . LYS A 1 85 ? 16.125 -5.227 -34.849 1.00 88.12 85 LYS A O 1
ATOM 699 N N . GLY A 1 86 ? 16.354 -6.058 -32.780 1.00 88.94 86 GLY A N 1
ATOM 700 C CA . GLY A 1 86 ? 17.269 -7.145 -33.147 1.00 88.94 86 GLY A CA 1
ATOM 701 C C . GLY A 1 86 ? 18.723 -6.738 -33.425 1.00 88.94 86 GLY A C 1
ATOM 702 O O . GLY A 1 86 ? 19.549 -7.617 -33.653 1.00 88.94 86 GLY A O 1
ATOM 703 N N . ARG A 1 87 ? 19.082 -5.445 -33.367 1.00 93.31 87 ARG A N 1
ATOM 704 C CA . ARG A 1 87 ? 20.484 -4.996 -33.464 1.00 93.31 87 ARG A CA 1
ATOM 705 C C . ARG A 1 87 ? 21.064 -4.667 -32.093 1.00 93.31 87 ARG A C 1
ATOM 707 O O . ARG A 1 87 ? 20.381 -4.073 -31.261 1.00 93.31 87 ARG A O 1
ATOM 714 N N . LYS A 1 88 ? 22.340 -4.991 -31.877 1.00 92.88 88 LYS A N 1
ATOM 715 C CA . LYS A 1 88 ? 23.082 -4.496 -30.712 1.00 92.88 88 LYS A CA 1
ATOM 716 C C . LYS A 1 88 ? 23.322 -2.994 -30.853 1.00 92.88 88 LYS A C 1
ATOM 718 O O . LYS A 1 88 ? 23.718 -2.529 -31.920 1.00 92.88 88 LYS A O 1
ATOM 723 N N . LEU A 1 89 ? 23.085 -2.258 -29.777 1.00 88.38 89 LEU A N 1
ATOM 724 C CA . LEU A 1 89 ? 23.394 -0.839 -29.679 1.00 88.38 89 LEU A CA 1
ATOM 725 C C . LEU A 1 89 ? 24.910 -0.648 -29.640 1.00 88.38 89 LEU A C 1
ATOM 727 O O . LEU A 1 89 ? 25.625 -1.351 -28.919 1.00 88.38 89 LEU A O 1
ATOM 731 N N . SER A 1 90 ? 25.385 0.334 -30.394 1.00 88.06 90 SER A N 1
ATOM 732 C CA . SER A 1 90 ? 26.782 0.762 -30.398 1.00 88.06 90 SER A CA 1
ATOM 733 C C . SER A 1 90 ? 27.190 1.398 -29.061 1.00 88.06 90 SER A C 1
ATOM 735 O O . SER A 1 90 ? 26.352 1.700 -28.207 1.00 88.06 90 SER A O 1
ATOM 737 N N . ALA A 1 91 ? 28.492 1.620 -28.865 1.00 84.44 91 ALA A N 1
ATOM 738 C CA . ALA A 1 91 ? 29.014 2.261 -27.655 1.00 84.44 91 ALA A CA 1
ATOM 739 C C . ALA A 1 91 ? 28.467 3.688 -27.440 1.00 84.44 91 ALA A C 1
ATOM 741 O O . ALA A 1 91 ? 28.352 4.127 -26.300 1.00 84.44 91 ALA A O 1
ATOM 742 N N . ASN A 1 92 ? 28.071 4.366 -28.523 1.00 83.06 92 ASN A N 1
ATOM 743 C CA . ASN A 1 92 ? 27.577 5.745 -28.510 1.00 83.06 92 ASN A CA 1
ATOM 744 C C . ASN A 1 92 ? 26.038 5.837 -28.475 1.00 83.06 92 ASN A C 1
ATOM 746 O O . ASN A 1 92 ? 25.487 6.935 -28.502 1.00 83.06 92 ASN A O 1
ATOM 750 N N . GLU A 1 93 ? 25.335 4.701 -28.427 1.00 76.19 93 GLU A N 1
ATOM 751 C CA . GLU A 1 93 ? 23.885 4.639 -28.239 1.00 76.19 93 GLU A CA 1
ATOM 752 C C . GLU A 1 93 ? 23.564 4.308 -26.776 1.00 76.19 93 GLU A C 1
ATOM 754 O O . GLU A 1 93 ? 24.095 3.355 -26.197 1.00 76.19 93 GLU A O 1
ATOM 759 N N . PHE A 1 94 ? 22.669 5.095 -26.178 1.00 73.50 94 PHE A N 1
ATOM 760 C CA . PHE A 1 94 ? 22.338 5.011 -24.758 1.00 73.50 94 PHE A CA 1
ATOM 761 C C . PHE A 1 94 ? 20.854 4.715 -24.555 1.00 73.50 94 PHE A C 1
ATOM 763 O O . PHE A 1 94 ? 19.994 5.253 -25.252 1.00 73.50 94 PHE A O 1
ATOM 770 N N . VAL A 1 95 ? 20.560 3.881 -23.558 1.00 75.94 95 VAL A N 1
ATOM 771 C CA . VAL A 1 95 ? 19.197 3.638 -23.080 1.00 75.94 95 VAL A CA 1
ATOM 772 C C . VAL A 1 95 ? 18.973 4.526 -21.866 1.00 75.94 95 VAL A C 1
ATOM 774 O O . VAL A 1 95 ? 19.692 4.424 -20.875 1.00 75.94 95 VAL A O 1
ATOM 777 N N . LEU A 1 96 ? 17.982 5.409 -21.949 1.00 71.31 96 LEU A N 1
ATOM 778 C CA . LEU A 1 96 ? 17.600 6.285 -20.847 1.00 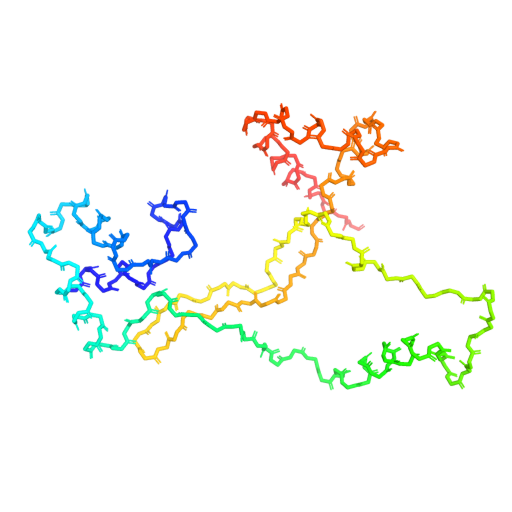71.31 96 LEU A CA 1
ATOM 779 C C . LEU A 1 96 ? 16.338 5.736 -20.181 1.00 71.31 96 LEU A C 1
ATOM 781 O O . LEU A 1 96 ? 15.289 5.636 -20.819 1.00 71.31 96 LEU A O 1
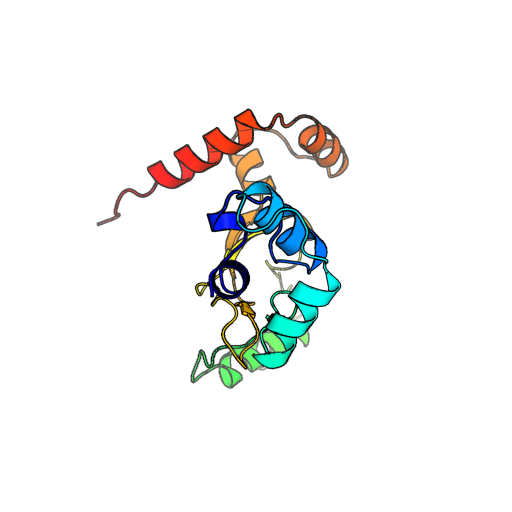ATOM 785 N N . SER A 1 97 ? 16.429 5.406 -18.891 1.00 65.88 97 SER A N 1
ATOM 786 C CA . SER A 1 97 ? 15.264 5.049 -18.082 1.00 65.88 97 SER A CA 1
ATOM 787 C C . SER A 1 97 ? 14.737 6.276 -17.348 1.00 65.88 97 SER A C 1
ATOM 789 O O . SER A 1 97 ? 15.419 6.873 -16.519 1.00 65.88 97 SER A O 1
ATOM 791 N N . ALA A 1 98 ? 13.480 6.629 -17.606 1.00 61.50 98 ALA A N 1
ATOM 792 C CA . ALA A 1 98 ? 12.789 7.664 -16.842 1.00 61.50 98 ALA A CA 1
ATOM 793 C C . ALA A 1 98 ? 12.384 7.194 -15.430 1.00 61.50 98 ALA A C 1
ATOM 795 O O . ALA A 1 98 ? 11.827 7.982 -14.664 1.00 61.50 98 ALA A O 1
ATOM 796 N N . ASP A 1 99 ? 12.572 5.914 -15.089 1.00 58.66 99 ASP A N 1
ATOM 797 C CA . ASP A 1 99 ? 12.209 5.369 -13.776 1.00 58.66 99 ASP A CA 1
ATOM 798 C C . ASP A 1 99 ? 13.316 5.541 -12.728 1.00 58.66 99 ASP A C 1
ATOM 800 O O . ASP A 1 99 ? 13.036 5.657 -11.533 1.00 58.66 99 ASP A O 1
ATOM 804 N N . GLU A 1 100 ? 14.562 5.666 -13.182 1.00 49.84 100 GLU A N 1
ATOM 805 C CA . GLU A 1 100 ? 15.751 5.671 -12.338 1.00 49.84 100 GLU A CA 1
ATOM 806 C C . GLU A 1 100 ? 16.027 7.066 -11.753 1.00 49.84 100 GLU A C 1
ATOM 808 O O . GLU A 1 100 ? 16.972 7.770 -12.109 1.00 49.84 100 GLU A O 1
ATOM 813 N N . LYS A 1 101 ? 15.152 7.514 -10.843 1.00 52.41 101 LYS A N 1
ATOM 814 C CA . LYS A 1 101 ? 15.486 8.604 -9.914 1.00 52.41 101 LYS A CA 1
ATOM 815 C C . LYS A 1 101 ? 14.763 8.456 -8.576 1.00 52.41 101 LYS A C 1
ATOM 817 O O . LYS A 1 101 ? 13.539 8.566 -8.486 1.00 52.41 101 LYS A O 1
ATOM 822 N N . THR A 1 102 ? 15.571 8.262 -7.536 1.00 49.25 102 THR A N 1
ATOM 823 C CA . THR A 1 102 ? 15.272 7.982 -6.117 1.00 49.25 102 THR A CA 1
ATOM 824 C C . THR A 1 102 ? 14.755 9.183 -5.312 1.00 49.25 102 THR A C 1
ATOM 826 O O . THR A 1 102 ? 14.888 9.226 -4.092 1.00 49.25 102 THR A O 1
ATOM 829 N N . SER A 1 103 ? 14.153 10.180 -5.962 1.00 53.97 103 SER A N 1
ATOM 830 C CA . SER A 1 103 ? 13.537 11.314 -5.264 1.00 53.97 103 SER A CA 1
ATOM 831 C C . SER A 1 103 ? 12.031 11.101 -5.195 1.00 53.97 103 SER A C 1
ATOM 833 O O . SER A 1 103 ? 11.429 10.738 -6.205 1.00 53.97 103 SER A O 1
ATOM 835 N N . ILE A 1 104 ? 11.453 11.286 -4.003 1.00 56.22 104 ILE A N 1
ATOM 836 C CA . ILE A 1 104 ? 10.043 11.057 -3.653 1.00 56.22 104 ILE A CA 1
ATOM 837 C C . ILE A 1 104 ? 9.132 11.447 -4.826 1.00 56.22 104 ILE A C 1
ATOM 839 O O . ILE A 1 104 ? 8.934 12.621 -5.145 1.00 56.22 104 ILE A O 1
ATOM 843 N N . GLN A 1 105 ? 8.624 10.429 -5.519 1.00 62.31 105 GLN A N 1
ATOM 844 C CA . GLN A 1 105 ? 7.765 10.612 -6.680 1.00 62.31 105 GLN A CA 1
ATOM 845 C C . GLN A 1 105 ? 6.329 10.777 -6.188 1.00 62.31 105 GLN A C 1
ATOM 847 O O . GLN A 1 105 ? 5.845 9.944 -5.419 1.00 62.31 105 GLN A O 1
ATOM 852 N N . ALA A 1 106 ? 5.625 11.804 -6.666 1.00 61.81 106 ALA A N 1
ATOM 853 C CA . ALA A 1 106 ? 4.184 11.874 -6.472 1.00 61.81 106 ALA A CA 1
ATOM 854 C C . ALA A 1 106 ? 3.538 10.782 -7.337 1.00 61.81 106 ALA A C 1
ATOM 856 O O . ALA A 1 106 ? 3.579 10.827 -8.573 1.00 61.81 106 ALA A O 1
ATOM 857 N N . ARG A 1 107 ? 2.998 9.759 -6.673 1.00 74.31 107 ARG A N 1
ATOM 858 C CA . ARG A 1 107 ? 2.402 8.569 -7.287 1.00 74.31 107 ARG A CA 1
ATOM 859 C C . ARG A 1 107 ? 0.924 8.515 -6.916 1.00 74.31 107 ARG A C 1
ATOM 861 O O . ARG A 1 107 ? 0.597 8.585 -5.736 1.00 74.31 107 ARG A O 1
ATOM 868 N N . SER A 1 108 ? 0.045 8.341 -7.898 1.00 75.25 108 SER A N 1
ATOM 869 C CA . SER A 1 108 ? -1.344 7.932 -7.654 1.00 75.25 108 SER A CA 1
ATOM 870 C C . SER A 1 108 ? -1.546 6.504 -8.126 1.00 75.25 108 SER A C 1
ATOM 872 O O . SER A 1 108 ? -1.045 6.127 -9.179 1.00 75.25 108 SER A O 1
ATOM 874 N N . ARG A 1 109 ? -2.254 5.673 -7.360 1.00 81.31 109 ARG A N 1
ATOM 875 C CA . ARG A 1 109 ? -2.524 4.290 -7.780 1.00 81.31 109 ARG A CA 1
ATOM 876 C C . ARG A 1 109 ? -3.443 4.275 -8.997 1.00 81.31 109 ARG A C 1
ATOM 878 O O . ARG A 1 109 ? -4.348 5.103 -9.100 1.00 81.31 109 ARG A O 1
ATOM 885 N N . LYS A 1 110 ? -3.206 3.343 -9.924 1.00 80.62 110 LYS A N 1
ATOM 886 C CA . LYS A 1 110 ? -4.042 3.198 -11.129 1.00 80.62 110 LYS A CA 1
ATOM 887 C C . LYS A 1 110 ? -5.451 2.697 -10.812 1.00 80.62 110 LYS A C 1
ATOM 889 O O . LYS A 1 110 ? -6.385 3.075 -11.510 1.00 80.62 110 LYS A O 1
ATOM 894 N N . ALA A 1 111 ? -5.581 1.879 -9.774 1.00 82.31 111 ALA A N 1
ATOM 895 C CA . ALA A 1 111 ? -6.836 1.341 -9.278 1.00 82.31 111 ALA A CA 1
ATOM 896 C C . ALA A 1 111 ? -7.026 1.706 -7.801 1.00 82.31 111 ALA A C 1
ATOM 898 O O . ALA A 1 111 ? -6.059 1.901 -7.054 1.00 82.31 111 ALA A O 1
ATOM 899 N N . GLN A 1 112 ? -8.289 1.808 -7.390 1.00 83.06 112 GLN A N 1
ATOM 900 C CA . GLN A 1 112 ? -8.650 2.080 -6.006 1.00 83.06 112 GLN A CA 1
ATOM 901 C C . GLN A 1 112 ? -8.268 0.890 -5.117 1.00 83.06 112 GLN A C 1
ATOM 903 O O . GLN A 1 112 ? -8.477 -0.266 -5.481 1.00 83.06 112 GLN A O 1
ATOM 908 N N . SER A 1 113 ? -7.707 1.174 -3.939 1.00 84.75 113 SER A N 1
ATOM 909 C CA . SER A 1 113 ? -7.470 0.145 -2.926 1.00 84.75 113 SER A CA 1
ATOM 910 C C . SER A 1 113 ? -8.804 -0.431 -2.452 1.00 84.75 113 SER A C 1
ATOM 912 O O . SER A 1 113 ? -9.733 0.322 -2.159 1.00 84.75 113 SER A O 1
ATOM 914 N N . LEU A 1 114 ? -8.879 -1.756 -2.341 1.00 87.00 114 LEU A N 1
ATOM 915 C CA . LEU A 1 114 ? -10.035 -2.440 -1.766 1.00 87.00 114 LEU A CA 1
ATOM 916 C C . LEU A 1 114 ? -9.754 -2.707 -0.293 1.00 87.00 114 LEU A C 1
ATOM 918 O O . LEU A 1 114 ? -8.673 -3.197 0.050 1.00 87.00 114 LEU A O 1
ATOM 922 N N . SER A 1 115 ? -10.704 -2.344 0.566 1.00 85.88 115 SER A N 1
ATOM 923 C CA . SER A 1 115 ? -10.564 -2.550 2.001 1.00 85.88 115 SER A CA 1
ATOM 924 C C . SER A 1 115 ? -10.606 -4.037 2.357 1.00 85.88 115 SER A C 1
ATOM 926 O O . SER A 1 115 ? -11.011 -4.881 1.554 1.00 85.88 115 SER A O 1
ATOM 928 N N . THR A 1 116 ? -10.150 -4.360 3.564 1.00 88.75 116 THR A N 1
ATOM 929 C CA . THR A 1 116 ? -10.233 -5.714 4.116 1.00 88.75 116 THR A CA 1
ATOM 930 C C . THR A 1 116 ? -11.692 -6.161 4.202 1.00 88.75 116 THR A C 1
ATOM 932 O O . THR A 1 116 ? -12.561 -5.374 4.572 1.00 88.75 116 THR A O 1
ATOM 935 N N . GLN A 1 117 ? -11.950 -7.427 3.887 1.00 87.44 117 GLN A N 1
ATOM 936 C CA . GLN A 1 117 ? -13.249 -8.084 4.059 1.00 87.44 117 GLN A CA 1
ATOM 937 C C . GLN A 1 117 ? -13.041 -9.406 4.816 1.00 87.44 117 GLN A C 1
ATOM 939 O O . GLN A 1 117 ? -11.910 -9.899 4.863 1.00 87.44 117 GLN A O 1
ATOM 944 N N . PRO A 1 118 ? -14.081 -10.011 5.415 1.00 86.75 118 PRO A N 1
ATOM 945 C CA . PRO A 1 118 ? -13.960 -11.336 6.023 1.00 86.75 118 PRO A CA 1
ATOM 946 C C . PRO A 1 118 ? -13.328 -12.345 5.053 1.00 86.75 118 PRO A C 1
ATOM 948 O O . PRO A 1 118 ? -13.775 -12.492 3.914 1.00 86.75 118 PRO A O 1
ATOM 951 N N . GLY A 1 119 ? -12.235 -12.987 5.472 1.00 85.25 119 GLY A N 1
ATOM 952 C CA . GLY A 1 119 ? -11.493 -13.949 4.651 1.00 85.25 119 GLY A CA 1
ATOM 953 C C . GLY A 1 119 ? -10.707 -13.362 3.467 1.00 85.25 119 GLY A C 1
ATOM 954 O O . GLY A 1 119 ? -10.079 -14.124 2.733 1.00 85.25 119 GLY A O 1
ATOM 955 N N . GLN A 1 120 ? -10.696 -12.038 3.266 1.00 84.69 120 GLN A N 1
ATOM 956 C CA . GLN A 1 120 ? -9.932 -11.391 2.194 1.00 84.69 120 GLN A CA 1
ATOM 957 C C . GLN A 1 120 ? -9.041 -10.262 2.737 1.00 84.69 120 GLN A C 1
ATOM 959 O O . GLN A 1 120 ? -9.552 -9.293 3.307 1.00 84.69 120 GLN A O 1
ATOM 964 N N . PRO A 1 121 ? -7.710 -10.326 2.532 1.00 86.88 121 PRO A N 1
ATOM 965 C CA . PRO A 1 121 ? -6.821 -9.244 2.938 1.00 86.88 121 PRO A CA 1
ATOM 966 C C . PRO A 1 121 ? -7.078 -7.980 2.111 1.00 86.88 121 PRO A C 1
ATOM 968 O O . PRO A 1 121 ? -7.618 -8.039 1.001 1.00 86.88 121 PRO A O 1
ATOM 971 N N . MET A 1 122 ? -6.625 -6.836 2.626 1.00 87.81 122 MET A N 1
ATOM 972 C CA . MET A 1 122 ? -6.633 -5.582 1.875 1.00 87.81 122 MET A CA 1
ATOM 973 C C . MET A 1 122 ? -5.863 -5.751 0.556 1.00 87.81 122 MET A C 1
ATOM 975 O O . MET A 1 122 ? -4.710 -6.201 0.554 1.00 87.81 122 MET A O 1
ATOM 979 N N . LYS A 1 123 ? -6.479 -5.353 -0.563 1.00 87.81 123 LYS A N 1
ATOM 980 C CA . LYS A 1 123 ? -5.851 -5.409 -1.892 1.00 87.81 123 LYS A CA 1
ATOM 981 C C . LYS A 1 123 ? -5.376 -4.023 -2.286 1.00 87.81 123 LYS A C 1
ATOM 983 O O . LYS A 1 123 ? -6.169 -3.090 -2.453 1.00 87.81 123 LYS A O 1
ATOM 988 N N . ILE A 1 124 ? -4.064 -3.891 -2.436 1.00 83.56 124 ILE A N 1
ATOM 989 C CA . ILE A 1 124 ? -3.423 -2.634 -2.803 1.00 83.56 124 ILE A CA 1
ATOM 990 C C . ILE A 1 124 ? -2.864 -2.762 -4.216 1.00 83.56 124 ILE A C 1
ATOM 992 O O . ILE A 1 124 ? -2.047 -3.637 -4.498 1.00 83.56 124 ILE A O 1
ATOM 996 N N . GLU A 1 125 ? -3.291 -1.852 -5.091 1.00 82.75 125 GLU A N 1
ATOM 997 C CA . GLU A 1 125 ? -2.714 -1.712 -6.422 1.00 82.75 125 GLU A CA 1
ATOM 998 C C . GLU A 1 125 ? -1.257 -1.242 -6.316 1.00 82.75 125 GLU A C 1
ATOM 1000 O O . GLU A 1 125 ? -0.955 -0.216 -5.691 1.00 82.75 125 GLU A O 1
ATOM 1005 N N . HIS A 1 126 ? -0.368 -2.012 -6.940 1.00 76.25 126 HIS A N 1
ATOM 1006 C CA . HIS A 1 126 ? 1.061 -1.733 -6.989 1.00 76.25 126 HIS A CA 1
ATOM 1007 C C . HIS A 1 126 ? 1.411 -0.743 -8.110 1.00 76.25 126 HIS A C 1
ATOM 1009 O O . HIS A 1 126 ? 2.333 0.060 -7.963 1.00 76.25 126 HIS A O 1
ATOM 1015 N N . GLU A 1 127 ? 0.677 -0.761 -9.227 1.00 72.19 127 GLU A N 1
ATOM 1016 C CA . GLU A 1 127 ? 0.926 0.182 -10.314 1.00 72.19 127 GLU A CA 1
ATOM 1017 C C . GLU A 1 127 ? 0.391 1.580 -10.016 1.00 72.19 127 GLU A C 1
ATOM 1019 O O . GLU A 1 127 ? -0.721 1.793 -9.526 1.00 72.19 127 GLU A O 1
ATOM 1024 N N . TYR A 1 128 ? 1.177 2.571 -10.415 1.00 77.00 128 TYR A N 1
ATOM 1025 C CA . TYR A 1 128 ? 0.862 3.971 -10.213 1.00 77.00 128 TYR A CA 1
ATOM 1026 C C . TYR A 1 128 ? 0.957 4.767 -11.512 1.00 77.00 128 TYR A C 1
ATOM 1028 O O . TYR A 1 128 ? 1.714 4.439 -12.427 1.00 77.00 128 TYR A O 1
ATOM 1036 N N . LYS A 1 129 ? 0.178 5.843 -11.589 1.00 70.12 129 LYS A N 1
ATOM 1037 C CA . LYS A 1 129 ? 0.421 6.962 -12.490 1.00 70.12 129 LYS A CA 1
ATOM 1038 C C . LYS A 1 129 ? 1.398 7.902 -11.795 1.00 70.12 129 LYS A C 1
ATOM 1040 O O . LYS A 1 129 ? 1.236 8.251 -10.623 1.00 70.12 129 LYS A O 1
ATOM 1045 N N . ARG A 1 130 ? 2.442 8.296 -12.515 1.00 72.25 130 ARG A N 1
ATOM 1046 C CA . ARG A 1 130 ? 3.390 9.306 -12.048 1.00 72.25 130 ARG A CA 1
ATOM 1047 C C . ARG A 1 130 ? 2.767 10.677 -12.294 1.00 72.25 130 ARG A C 1
ATOM 1049 O O . ARG A 1 130 ? 2.493 11.010 -13.441 1.00 72.25 130 ARG A O 1
ATOM 1056 N N . LEU A 1 131 ? 2.526 11.437 -11.228 1.00 64.56 131 LEU A N 1
ATOM 1057 C CA . LEU A 1 131 ? 1.858 12.741 -11.316 1.00 64.56 131 LEU A CA 1
ATOM 1058 C C . LEU A 1 131 ? 2.847 13.906 -11.482 1.00 64.56 131 LEU A C 1
ATOM 1060 O O . LEU A 1 131 ? 2.497 14.899 -12.103 1.00 64.56 131 LEU A O 1
ATOM 1064 N N . ALA A 1 132 ? 4.078 13.764 -10.977 1.00 55.62 132 ALA A N 1
ATOM 1065 C CA . ALA A 1 132 ? 5.305 14.502 -11.318 1.00 55.62 132 ALA A CA 1
ATOM 1066 C C . ALA A 1 132 ? 6.389 14.136 -10.285 1.00 55.62 132 ALA A C 1
ATOM 1068 O O . ALA A 1 132 ? 6.085 13.654 -9.191 1.00 55.62 132 ALA A O 1
ATOM 1069 N N . ALA A 1 133 ? 7.664 14.374 -10.598 1.00 58.38 133 ALA A N 1
ATOM 1070 C CA . ALA A 1 133 ? 8.692 14.443 -9.560 1.00 58.38 133 ALA A CA 1
ATOM 1071 C C . ALA A 1 133 ? 8.560 15.790 -8.833 1.00 58.38 133 ALA A C 1
ATOM 1073 O O . ALA A 1 133 ? 8.415 16.816 -9.495 1.00 58.38 133 ALA A O 1
ATOM 1074 N N . TYR A 1 134 ? 8.651 15.808 -7.501 1.00 53.28 134 TYR A N 1
ATOM 1075 C CA . TYR A 1 134 ? 8.625 17.043 -6.701 1.00 53.28 134 TYR A CA 1
ATOM 1076 C C . TYR A 1 134 ? 9.625 18.102 -7.223 1.00 53.28 134 TYR A C 1
ATOM 1078 O O . TYR A 1 134 ? 9.317 19.287 -7.334 1.00 53.28 134 TYR A O 1
ATOM 1086 N N . LEU A 1 135 ? 10.785 17.639 -7.695 1.00 50.16 135 LEU A N 1
ATOM 1087 C CA . LEU A 1 135 ? 11.814 18.442 -8.362 1.00 50.16 135 LEU A CA 1
ATOM 1088 C C . LEU A 1 135 ? 11.341 19.144 -9.650 1.00 50.16 135 LEU A C 1
ATOM 1090 O O . LEU A 1 135 ? 11.724 20.282 -9.901 1.00 50.16 135 LEU A O 1
ATOM 1094 N N . ALA A 1 136 ? 10.478 18.511 -10.450 1.00 48.66 136 ALA A N 1
ATOM 1095 C CA . ALA A 1 136 ? 9.933 19.108 -11.672 1.00 48.66 136 ALA A CA 1
ATOM 1096 C C . ALA A 1 136 ? 8.866 20.180 -11.382 1.00 48.66 136 ALA A C 1
ATOM 1098 O O . ALA A 1 136 ? 8.604 21.032 -12.230 1.00 48.66 136 ALA A O 1
ATOM 1099 N N . ALA A 1 137 ? 8.246 20.147 -10.198 1.00 50.78 137 ALA A N 1
ATOM 1100 C CA . ALA A 1 137 ? 7.368 21.215 -9.727 1.00 50.78 137 ALA A CA 1
ATOM 1101 C C . ALA A 1 137 ? 8.181 22.424 -9.223 1.00 50.78 137 ALA A C 1
ATOM 1103 O O . ALA A 1 137 ? 7.840 23.559 -9.542 1.00 50.78 137 ALA A O 1
ATOM 1104 N N . LEU A 1 138 ? 9.305 22.192 -8.531 1.00 50.47 138 LEU A N 1
ATOM 1105 C CA . LEU A 1 138 ? 10.219 23.258 -8.091 1.00 50.47 138 LEU A CA 1
ATOM 1106 C C . LEU A 1 138 ? 10.888 24.000 -9.257 1.00 50.47 138 LEU A C 1
ATOM 1108 O O . LEU A 1 138 ? 10.925 25.230 -9.242 1.00 50.47 138 LEU A O 1
ATOM 1112 N N . ALA A 1 139 ? 11.339 23.275 -10.286 1.00 47.56 139 ALA A N 1
ATOM 1113 C CA . ALA A 1 139 ? 11.914 23.876 -11.492 1.00 47.56 139 ALA A CA 1
ATOM 1114 C C . ALA A 1 139 ? 10.906 24.774 -12.239 1.00 47.56 139 ALA A C 1
ATOM 1116 O O . ALA A 1 139 ? 11.279 25.795 -12.809 1.00 47.56 139 ALA A O 1
ATOM 1117 N N . ARG A 1 140 ? 9.608 24.435 -12.185 1.00 44.75 140 ARG A N 1
ATOM 1118 C CA . ARG A 1 140 ? 8.520 25.227 -12.786 1.00 44.75 140 ARG A CA 1
ATOM 1119 C C . ARG A 1 140 ? 8.247 26.538 -12.040 1.00 44.75 140 ARG A C 1
ATOM 1121 O O . ARG A 1 140 ? 7.818 27.501 -12.658 1.00 44.75 140 ARG A O 1
ATOM 1128 N N . CYS A 1 141 ? 8.534 26.587 -10.737 1.00 48.50 141 CYS A N 1
ATOM 1129 C CA . CYS A 1 141 ? 8.467 27.799 -9.913 1.00 48.50 141 CYS A CA 1
ATOM 1130 C C . CYS A 1 141 ? 9.739 28.670 -9.991 1.00 48.50 141 CYS A C 1
ATOM 1132 O O . CYS A 1 141 ? 9.903 29.562 -9.162 1.00 48.50 141 CYS A O 1
ATOM 1134 N N . GLY A 1 142 ? 10.657 28.411 -10.932 1.00 42.56 142 GLY A N 1
ATOM 1135 C CA . GLY A 1 142 ? 11.844 29.247 -11.151 1.00 42.56 142 GLY A CA 1
ATOM 1136 C C . GLY A 1 142 ? 12.898 29.176 -10.041 1.00 42.56 142 GLY A C 1
ATOM 1137 O O . GLY A 1 142 ? 13.744 30.062 -9.948 1.00 42.56 142 GLY A O 1
ATOM 1138 N N . ARG A 1 143 ? 12.863 28.148 -9.182 1.00 47.44 143 ARG A N 1
ATOM 1139 C CA . ARG A 1 143 ? 13.904 27.934 -8.169 1.00 47.44 143 ARG A CA 1
ATOM 1140 C C . ARG A 1 143 ? 14.988 27.018 -8.713 1.00 47.44 143 ARG A C 1
ATOM 1142 O O . ARG A 1 143 ? 14.710 25.893 -9.121 1.00 47.44 143 ARG A O 1
ATOM 1149 N N . ASP A 1 144 ? 16.214 27.527 -8.702 1.00 43.78 144 ASP A N 1
ATOM 1150 C CA . ASP A 1 144 ? 17.385 26.836 -9.218 1.00 43.78 144 ASP A CA 1
ATOM 1151 C C . ASP A 1 144 ? 17.749 25.645 -8.316 1.00 43.78 144 ASP A C 1
ATOM 1153 O O . ASP A 1 144 ? 17.972 25.789 -7.110 1.00 43.78 144 ASP A O 1
ATOM 1157 N N . VAL A 1 145 ? 17.771 24.444 -8.896 1.00 49.94 145 VAL A N 1
ATOM 1158 C CA . VAL A 1 145 ? 18.198 23.212 -8.217 1.00 49.94 145 VAL A CA 1
ATOM 1159 C C . VAL A 1 145 ? 19.419 22.679 -8.953 1.00 49.94 145 VAL A C 1
ATOM 1161 O O . VAL A 1 145 ? 19.400 21.617 -9.569 1.00 49.94 145 VAL A O 1
ATOM 1164 N N . SER A 1 146 ? 20.493 23.458 -8.899 1.00 42.16 146 SER A N 1
ATOM 1165 C CA . SER A 1 146 ? 21.773 23.163 -9.544 1.00 42.16 146 SER A CA 1
ATOM 1166 C C . SER A 1 146 ? 22.596 22.080 -8.825 1.00 42.16 146 SER A C 1
ATOM 1168 O O . SER A 1 146 ? 23.610 21.630 -9.349 1.00 42.16 146 SER A O 1
ATOM 1170 N N . SER A 1 147 ? 22.166 21.614 -7.641 1.00 41.91 147 SER A N 1
ATOM 1171 C CA . SER A 1 147 ? 22.888 20.612 -6.844 1.00 41.91 147 SER A CA 1
ATOM 1172 C C . SER A 1 147 ? 21.984 19.803 -5.894 1.00 41.91 147 SER A C 1
ATOM 1174 O O . SER A 1 147 ? 20.998 20.306 -5.350 1.00 41.91 147 SER A O 1
ATOM 1176 N N . VAL A 1 148 ? 22.379 18.548 -5.629 1.00 41.91 148 VAL A N 1
ATOM 1177 C CA . VAL A 1 148 ? 21.780 17.646 -4.620 1.00 41.91 148 VAL A CA 1
ATOM 1178 C C . VAL A 1 148 ? 21.890 18.216 -3.194 1.00 41.91 148 VAL A C 1
ATOM 1180 O O . VAL A 1 148 ? 21.013 17.970 -2.367 1.00 41.91 148 VAL A O 1
ATOM 1183 N N . SER A 1 149 ? 22.901 19.039 -2.896 1.00 39.75 149 SER A N 1
ATOM 1184 C CA . SER A 1 149 ? 23.023 19.714 -1.592 1.00 39.75 149 SER A CA 1
ATOM 1185 C C . SER A 1 149 ? 22.019 20.865 -1.426 1.00 39.75 149 SER A C 1
ATOM 1187 O O . SER A 1 149 ? 21.480 21.074 -0.338 1.00 39.75 149 SER A O 1
ATOM 1189 N N . THR A 1 150 ? 21.675 21.558 -2.516 1.00 43.47 150 THR A N 1
ATOM 1190 C CA . THR A 1 150 ? 20.634 22.604 -2.542 1.00 43.47 150 THR A CA 1
ATOM 1191 C C . THR A 1 150 ? 19.235 22.016 -2.299 1.00 43.47 150 THR A C 1
ATOM 1193 O O . THR A 1 150 ? 18.379 22.664 -1.690 1.00 43.47 150 THR A O 1
ATOM 1196 N N . PHE A 1 151 ? 19.021 20.757 -2.700 1.00 41.81 151 PHE A N 1
ATOM 1197 C CA . PHE A 1 151 ? 17.778 20.001 -2.509 1.00 41.81 151 PHE A CA 1
ATOM 1198 C C . PHE A 1 151 ? 17.484 19.679 -1.034 1.00 41.81 151 PHE A C 1
ATOM 1200 O O . PHE A 1 151 ? 16.366 19.912 -0.575 1.00 41.81 151 PHE A O 1
ATOM 1207 N N . GLN A 1 152 ? 18.474 19.214 -0.263 1.00 37.94 152 GLN A N 1
ATOM 1208 C CA . GLN A 1 152 ? 18.272 18.879 1.157 1.00 37.94 152 GLN A CA 1
ATOM 1209 C C . GLN A 1 152 ? 17.874 20.103 2.000 1.00 37.94 152 GLN A C 1
ATOM 1211 O O . GLN A 1 152 ? 17.007 20.000 2.867 1.00 37.94 152 GLN A O 1
ATOM 1216 N N . ARG A 1 153 ? 18.432 21.280 1.689 1.00 41.22 153 ARG A N 1
ATOM 1217 C CA . ARG A 1 153 ? 18.147 22.535 2.404 1.00 41.22 153 ARG A CA 1
ATOM 1218 C C . ARG A 1 153 ? 16.733 23.070 2.145 1.00 41.22 153 ARG A C 1
ATOM 1220 O O . ARG A 1 153 ? 16.121 23.634 3.044 1.00 41.22 153 ARG A O 1
ATOM 1227 N N . HIS A 1 154 ? 16.200 22.876 0.936 1.00 40.66 154 HIS A N 1
ATOM 1228 C CA . HIS A 1 154 ? 14.842 23.309 0.583 1.00 40.66 154 HIS A CA 1
ATOM 1229 C C . HIS A 1 154 ? 13.756 22.392 1.157 1.00 40.66 154 HIS A C 1
ATOM 1231 O O . HIS A 1 154 ? 12.699 22.878 1.552 1.00 40.66 154 HIS A O 1
ATOM 1237 N N . VAL A 1 155 ? 14.016 21.084 1.244 1.00 41.16 155 VAL A N 1
ATOM 1238 C CA . VAL A 1 155 ? 13.054 20.106 1.781 1.00 41.16 155 VAL A CA 1
ATOM 1239 C C . VAL A 1 155 ? 12.781 20.329 3.275 1.00 41.16 155 VAL A C 1
ATOM 1241 O O . VAL A 1 155 ? 11.647 20.159 3.713 1.00 41.16 155 VAL A O 1
ATOM 1244 N N . GLN A 1 156 ? 13.772 20.782 4.050 1.00 41.06 156 GLN A N 1
ATOM 1245 C CA . GLN A 1 156 ? 13.598 21.088 5.479 1.00 41.06 156 GLN A CA 1
ATOM 1246 C C . GLN A 1 156 ? 12.806 22.376 5.764 1.00 41.06 156 GLN A C 1
ATOM 1248 O O . GLN A 1 156 ? 12.315 22.545 6.876 1.00 41.06 156 GLN A O 1
ATOM 1253 N N . LEU A 1 157 ? 12.661 23.281 4.791 1.00 42.75 157 LEU A N 1
ATOM 1254 C CA . LEU A 1 157 ? 12.042 24.601 4.992 1.00 42.75 157 LEU A CA 1
ATOM 1255 C C . LEU A 1 157 ? 10.553 24.665 4.614 1.00 42.75 157 LEU A C 1
ATOM 1257 O O . LEU A 1 157 ? 9.926 25.719 4.736 1.00 42.75 157 LEU A O 1
ATOM 1261 N N . LEU A 1 158 ? 9.961 23.561 4.159 1.00 41.41 158 LEU A N 1
ATOM 1262 C CA . LEU A 1 158 ? 8.569 23.540 3.714 1.00 41.41 158 LEU A CA 1
ATOM 1263 C C . LEU A 1 158 ? 7.624 23.407 4.907 1.00 41.41 158 LEU A C 1
ATOM 1265 O O . LEU A 1 158 ? 7.402 22.318 5.433 1.00 41.41 158 LEU A O 1
ATOM 1269 N N . LYS A 1 159 ? 7.035 24.534 5.312 1.00 40.75 159 LYS A N 1
ATOM 1270 C CA . LYS A 1 159 ? 5.889 24.540 6.225 1.00 40.75 159 LYS A CA 1
ATOM 1271 C C . LYS A 1 159 ? 4.662 23.909 5.539 1.00 40.75 159 LYS A C 1
ATOM 1273 O O . LYS A 1 159 ? 4.465 24.134 4.341 1.00 40.75 159 LYS A O 1
ATOM 1278 N N . PRO A 1 160 ? 3.819 23.170 6.287 1.00 44.47 160 PRO A N 1
ATOM 1279 C CA . PRO A 1 160 ? 2.701 22.375 5.756 1.00 44.47 160 PRO A CA 1
ATOM 1280 C C . PRO A 1 160 ? 1.679 23.170 4.927 1.00 44.47 160 PRO A C 1
ATOM 1282 O O . PRO A 1 160 ? 1.001 22.611 4.068 1.00 44.47 160 PRO A O 1
ATOM 1285 N N . GLU A 1 161 ? 1.604 24.484 5.121 1.00 39.88 161 GLU A N 1
ATOM 1286 C CA . GLU A 1 161 ? 0.688 25.370 4.396 1.00 39.88 161 GLU A CA 1
ATOM 1287 C C . GLU A 1 161 ? 1.022 25.492 2.899 1.00 39.88 161 GLU A C 1
ATOM 1289 O O . GLU A 1 161 ? 0.123 25.604 2.068 1.00 39.88 161 GLU A O 1
ATOM 1294 N N . VAL A 1 162 ? 2.300 25.374 2.519 1.00 42.34 162 VAL A N 1
ATOM 1295 C CA . VAL A 1 162 ? 2.736 25.460 1.110 1.00 42.34 162 VAL A CA 1
ATOM 1296 C C . VAL A 1 162 ? 2.333 24.205 0.326 1.00 42.34 162 VAL A C 1
ATOM 1298 O O . VAL A 1 162 ? 2.081 24.261 -0.877 1.00 42.34 162 VAL A O 1
ATOM 1301 N N . THR A 1 163 ? 2.225 23.061 1.004 1.00 43.91 163 THR A N 1
ATOM 1302 C CA . THR A 1 163 ? 1.862 21.779 0.386 1.00 43.91 163 THR A CA 1
ATOM 1303 C C . THR A 1 163 ? 0.387 21.739 -0.030 1.00 43.91 163 THR A C 1
ATOM 1305 O O . THR A 1 163 ? 0.058 21.146 -1.058 1.00 43.91 163 THR A O 1
ATOM 1308 N N . ALA A 1 164 ? -0.492 22.415 0.718 1.00 37.94 164 ALA A N 1
ATOM 1309 C CA . ALA A 1 164 ? -1.926 22.479 0.433 1.00 37.94 164 ALA A CA 1
ATOM 1310 C C . ALA A 1 164 ? -2.250 23.358 -0.792 1.00 37.94 164 ALA A C 1
ATOM 1312 O O . ALA A 1 164 ? -3.102 23.002 -1.609 1.00 37.94 164 ALA A O 1
ATOM 1313 N N . THR A 1 165 ? -1.531 24.470 -0.978 1.00 33.78 165 THR A N 1
ATOM 1314 C CA . THR A 1 165 ? -1.744 25.390 -2.111 1.00 33.78 165 THR A CA 1
ATOM 1315 C C . THR A 1 165 ? -1.394 24.740 -3.453 1.00 33.78 165 THR A C 1
ATOM 1317 O O . THR A 1 165 ? -2.139 24.886 -4.423 1.00 33.78 165 THR A O 1
ATOM 1320 N N . MET A 1 166 ? -0.335 23.920 -3.498 1.00 32.81 166 MET A N 1
ATOM 1321 C CA . MET A 1 166 ? 0.064 23.210 -4.723 1.00 32.81 166 MET A CA 1
ATOM 1322 C C . MET A 1 166 ? -0.972 22.169 -5.176 1.00 32.81 166 MET A C 1
ATOM 1324 O O . MET A 1 166 ? -1.153 21.960 -6.374 1.00 32.81 166 MET A O 1
ATOM 1328 N N . GLN A 1 167 ? -1.698 21.538 -4.246 1.00 36.59 167 GLN A N 1
ATOM 1329 C CA . GLN A 1 167 ? -2.767 20.594 -4.598 1.00 36.59 167 GLN A CA 1
ATOM 1330 C C . GLN A 1 167 ? -3.971 21.297 -5.245 1.00 36.59 167 GLN A C 1
ATOM 1332 O O . GLN A 1 167 ? -4.592 20.739 -6.150 1.00 36.59 167 GLN A O 1
ATOM 1337 N N . LYS A 1 168 ? -4.270 22.537 -4.833 1.00 33.56 168 LYS A N 1
ATOM 1338 C CA . LYS A 1 168 ? -5.387 23.333 -5.366 1.00 33.56 168 LYS A CA 1
ATOM 1339 C C . LYS A 1 168 ? -5.112 23.848 -6.787 1.00 33.56 168 LYS A C 1
ATOM 1341 O O . LYS A 1 168 ? -6.005 23.814 -7.629 1.00 33.56 168 LYS A O 1
ATOM 1346 N N . GLU A 1 169 ? -3.875 24.242 -7.091 1.00 33.12 169 GLU A N 1
ATOM 1347 C CA . GLU A 1 169 ? -3.480 24.693 -8.440 1.00 33.12 169 GLU A CA 1
ATOM 1348 C C . GLU A 1 169 ? -3.380 23.545 -9.460 1.00 33.12 169 GLU A C 1
ATOM 1350 O O . GLU A 1 169 ? -3.758 23.703 -10.626 1.00 33.12 169 GLU A O 1
ATOM 1355 N N . MET A 1 170 ? -2.945 22.355 -9.032 1.00 35.09 170 MET A N 1
ATOM 1356 C CA . MET A 1 170 ? -2.915 21.173 -9.905 1.00 35.09 170 MET A CA 1
ATOM 1357 C C . MET A 1 170 ? -4.317 20.636 -10.231 1.00 35.09 170 MET A C 1
ATOM 1359 O O . MET A 1 170 ? -4.502 20.037 -11.285 1.00 35.09 170 MET A O 1
ATOM 1363 N N . ALA A 1 171 ? -5.309 20.875 -9.366 1.00 37.03 171 ALA A N 1
ATOM 1364 C CA . ALA A 1 171 ? -6.709 20.553 -9.644 1.00 37.03 171 ALA A CA 1
ATOM 1365 C C . ALA A 1 171 ? -7.384 21.585 -10.576 1.00 37.03 171 ALA A C 1
ATOM 1367 O O . ALA A 1 171 ? -8.270 21.225 -11.343 1.00 37.03 171 ALA A O 1
ATOM 1368 N N . SER A 1 172 ? -6.943 22.849 -10.543 1.00 33.31 172 SER A N 1
ATOM 1369 C CA . SER A 1 172 ? -7.506 23.958 -11.337 1.00 33.31 172 SER A CA 1
ATOM 1370 C C . SER A 1 172 ? -7.030 23.990 -12.803 1.00 33.31 172 SER A C 1
ATOM 1372 O O . SER A 1 172 ? -7.694 24.549 -13.669 1.00 33.31 172 SER A O 1
ATOM 1374 N N . SER A 1 173 ? -5.894 23.360 -13.120 1.00 34.78 173 SER A N 1
ATOM 1375 C CA . SER A 1 173 ? -5.291 23.390 -14.468 1.00 34.78 173 SER A CA 1
ATOM 1376 C C . SER A 1 173 ? -5.844 22.347 -15.455 1.00 34.78 173 SER A C 1
ATOM 1378 O O . SER A 1 173 ? -5.360 22.249 -16.583 1.00 34.78 173 SER A O 1
ATOM 1380 N N . ALA A 1 174 ? -6.890 21.604 -15.085 1.00 38.28 174 ALA A N 1
ATOM 1381 C CA . ALA A 1 174 ? -7.623 20.736 -16.004 1.00 38.28 174 ALA A CA 1
ATOM 1382 C C . ALA A 1 174 ? -8.693 21.532 -16.784 1.00 38.28 174 ALA A C 1
ATOM 1384 O O . ALA A 1 174 ? -9.883 21.431 -16.499 1.00 38.28 174 ALA A O 1
ATOM 1385 N N . SER A 1 175 ? -8.272 22.324 -17.775 1.00 31.38 175 SER A N 1
ATOM 1386 C CA . SER A 1 175 ? -9.169 22.818 -18.837 1.00 31.38 175 SER A CA 1
ATOM 1387 C C . SER A 1 175 ? -9.214 21.800 -19.993 1.00 31.38 175 SER A C 1
ATOM 1389 O O . SER A 1 175 ? -8.169 21.216 -20.306 1.00 31.38 175 SER A O 1
ATOM 1391 N N . PRO A 1 176 ? -10.378 21.534 -20.622 1.00 39.16 176 PRO A N 1
ATOM 1392 C CA . PRO A 1 176 ? -10.509 20.484 -21.622 1.00 39.16 176 PRO A CA 1
ATOM 1393 C C . PRO A 1 176 ? -9.962 20.981 -22.961 1.00 39.16 176 PRO A C 1
ATOM 1395 O O . PRO A 1 176 ? -10.506 21.904 -23.566 1.00 39.16 176 PRO A O 1
ATOM 1398 N N . PHE A 1 177 ? -8.882 20.367 -23.438 1.00 30.39 177 PHE A N 1
ATOM 1399 C CA . PHE A 1 177 ? -8.450 20.563 -24.817 1.00 30.39 177 PHE A CA 1
ATOM 1400 C C . PHE A 1 177 ? -9.454 19.891 -25.763 1.00 30.39 177 PHE A C 1
ATOM 1402 O O . PHE A 1 177 ? -9.731 18.696 -25.643 1.00 30.39 177 PHE A O 1
ATOM 1409 N N . ARG A 1 178 ? -10.016 20.725 -26.640 1.00 32.25 178 ARG A N 1
ATOM 1410 C CA . ARG A 1 178 ? -10.838 20.400 -27.805 1.00 32.25 178 ARG A CA 1
ATOM 1411 C C . ARG A 1 178 ? -9.943 20.069 -28.994 1.00 32.25 178 ARG A C 1
ATOM 1413 O O . ARG A 1 178 ? -8.837 20.655 -29.052 1.00 32.25 178 ARG A O 1
#

pLDDT: mean 71.4, std 20.01, range [30.39, 93.31]

Secondary structure (DSSP, 8-state):
-HHHHHHTS-GGGGT-SSSS--HHHHHHHHHHTTS-SS--HHHHHHHHHHTT--TT-EEEE-----TTHHHHHHHHHHHHTTEETTEEPPTT--PPPTT---S-EEEEESSPPBPPBTTBPEEEE--EEEEEEHHHHHHHTT-----HHHHHHHHTT--HHHHHHHHHHHHHT-----

Foldseek 3Di:
DVLLVVQQDAVVVVVDPDGWDDLVNSVVVCCVVVVDVDDDSVNSVV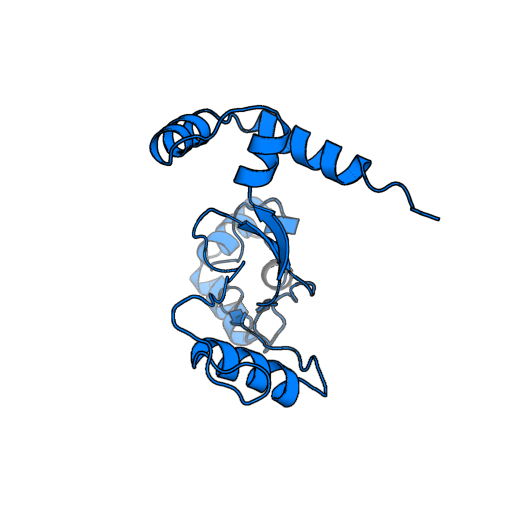VCVVLQWDRPDEDEDDDPDDPCVVVVVVQVVCVVVCHHPRDHHDPPDDDDDPVPDPADFPWDAPDDWRTTDRVRYTYDHPDTDGPDRPVVVCVVVVDDPPDPVVVVVVVVPDDPVVVVVVVVVSVVPPDDDD

Sequence (178 aa):
MQVKAIACEFPSRVGAPFSRWSVAELGSHVRACGLTASLSDTTIWRWLNEDAIRPWQHCCWIFPRDPHFESKAGRILDLYQRIWKGRKLSANEFVLSADEKTSIQARSRKAQSLSTQPGQPMKIEHEYKRLAAYLAALARCGRDVSSVSTFQRHVQLLKPEVTATMQKEMASSASPFR